Protein AF-A0A0J5P6F7-F1 (afdb_monomer)

Nearest PDB structures (foldseek):
  4myy-assembly1_A  TM=5.909E-01  e=1.737E+00  Moorena producens 3L
  4myy-assembly1_B  TM=4.924E-01  e=2.807E+00  Moorena producens 3L
  8e73-assembly1_A5  TM=4.320E-01  e=8.773E+00  Vigna radiata

Structure (mmCIF, N/CA/C/O backbone):
data_AF-A0A0J5P6F7-F1
#
_entry.id   AF-A0A0J5P6F7-F1
#
loop_
_atom_site.group_PDB
_atom_site.id
_atom_site.type_symbol
_atom_site.label_atom_id
_atom_site.label_alt_id
_atom_site.label_comp_id
_atom_site.label_asym_id
_atom_site.label_entity_id
_atom_site.label_seq_id
_atom_site.pdbx_PDB_ins_code
_atom_site.Cartn_x
_atom_site.Cartn_y
_atom_site.Cartn_z
_atom_site.occupancy
_atom_site.B_iso_or_equiv
_atom_site.auth_seq_id
_atom_site.auth_comp_id
_atom_site.auth_asym_id
_atom_site.auth_atom_id
_atom_site.pdbx_PDB_model_num
ATOM 1 N N . MET A 1 1 ? 15.547 33.828 37.803 1.00 52.31 1 MET A N 1
ATOM 2 C CA . MET A 1 1 ? 14.784 34.287 36.616 1.00 52.31 1 MET A CA 1
ATOM 3 C C . MET A 1 1 ? 15.663 34.990 35.563 1.00 52.31 1 MET A C 1
ATOM 5 O O . MET A 1 1 ? 15.284 36.024 35.046 1.00 52.31 1 MET A O 1
ATOM 9 N N . LYS A 1 2 ? 16.851 34.455 35.234 1.00 47.16 2 LYS A N 1
ATOM 10 C CA . LYS A 1 2 ? 17.774 35.036 34.223 1.00 47.16 2 LYS A CA 1
ATOM 11 C C . LYS A 1 2 ? 18.264 34.025 33.179 1.00 47.16 2 LYS A C 1
ATOM 13 O O . LYS A 1 2 ? 18.858 34.405 32.184 1.00 47.16 2 LYS A O 1
ATOM 18 N N . LYS A 1 3 ? 17.982 32.735 33.389 1.00 47.44 3 LYS A N 1
ATOM 19 C CA . LYS A 1 3 ? 18.382 31.645 32.485 1.00 47.44 3 LYS A CA 1
ATOM 20 C C . LYS A 1 3 ? 17.330 31.357 31.404 1.00 47.44 3 LYS A C 1
ATOM 22 O O . LYS A 1 3 ? 17.651 30.760 30.390 1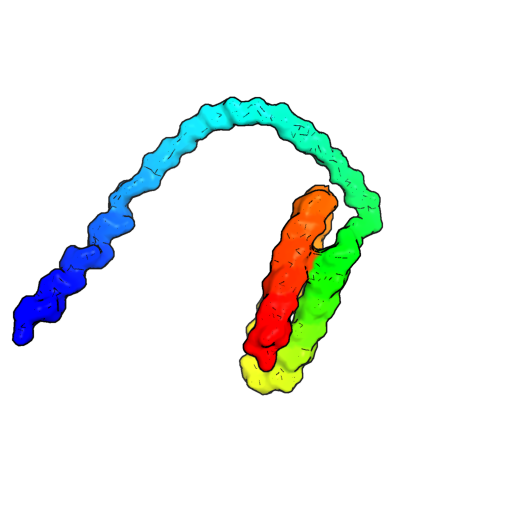.00 47.44 3 LYS A O 1
ATOM 27 N N . LEU A 1 4 ? 16.093 31.820 31.610 1.00 50.25 4 LEU A N 1
ATOM 28 C CA . LEU A 1 4 ? 14.972 31.599 30.690 1.00 50.25 4 LEU A CA 1
ATOM 29 C C . LEU A 1 4 ? 14.906 32.653 29.568 1.00 50.25 4 LEU A C 1
ATOM 31 O O . LEU A 1 4 ? 14.374 32.377 28.503 1.00 50.25 4 LEU A O 1
ATOM 35 N N . SER A 1 5 ? 15.511 33.831 29.772 1.00 47.50 5 SER A N 1
ATOM 36 C CA . SER A 1 5 ? 15.530 34.914 28.774 1.00 47.50 5 SER A CA 1
ATOM 37 C C . SER A 1 5 ? 16.617 34.754 27.701 1.00 47.50 5 SER A C 1
ATOM 39 O O . SER A 1 5 ? 16.580 35.466 26.705 1.00 47.50 5 SER A O 1
ATOM 41 N N . LEU A 1 6 ? 17.577 33.840 27.888 1.00 47.88 6 LEU A N 1
ATOM 42 C CA . LEU A 1 6 ? 18.703 33.622 26.966 1.00 47.88 6 LEU A CA 1
ATOM 43 C C . LEU A 1 6 ? 18.454 32.513 25.932 1.00 47.88 6 LEU A C 1
ATOM 45 O O . LEU A 1 6 ? 19.220 32.390 24.985 1.00 47.88 6 LEU A O 1
ATOM 49 N N . LEU A 1 7 ? 17.395 31.714 26.091 1.00 46.81 7 LEU A N 1
ATOM 50 C CA . LEU A 1 7 ? 17.096 30.604 25.177 1.00 46.81 7 LEU A CA 1
ATOM 51 C C . LEU A 1 7 ? 16.148 30.990 24.031 1.00 46.81 7 LEU A C 1
ATOM 53 O O . LEU A 1 7 ? 16.045 30.245 23.061 1.00 46.81 7 LEU A O 1
ATOM 57 N N . LEU A 1 8 ? 15.487 32.152 24.097 1.00 47.56 8 LEU A N 1
ATOM 58 C CA . LEU A 1 8 ? 14.540 32.580 23.058 1.00 47.56 8 LEU A CA 1
ATOM 59 C C . LEU A 1 8 ? 15.201 33.216 21.822 1.00 47.56 8 LEU A C 1
ATOM 61 O O . LEU A 1 8 ? 14.556 33.342 20.787 1.00 47.56 8 LEU A O 1
ATOM 65 N N . THR A 1 9 ? 16.476 33.601 21.892 1.00 50.22 9 THR A N 1
ATOM 66 C CA . THR A 1 9 ? 17.179 34.294 20.797 1.00 50.22 9 THR A CA 1
ATOM 67 C C . THR A 1 9 ? 17.919 33.368 19.828 1.00 50.22 9 THR A C 1
ATOM 69 O O . THR A 1 9 ? 18.481 33.849 18.850 1.00 50.22 9 THR A O 1
ATOM 72 N N . ALA A 1 10 ? 17.887 32.046 20.028 1.00 47.09 10 ALA A N 1
ATOM 73 C CA . ALA A 1 10 ? 18.615 31.090 19.184 1.00 47.09 10 ALA A CA 1
ATOM 74 C C . ALA A 1 10 ? 17.769 30.409 18.084 1.00 47.09 10 ALA A C 1
ATOM 76 O O . ALA A 1 10 ? 18.306 29.607 17.325 1.00 47.09 10 ALA A O 1
ATOM 77 N N . LEU A 1 11 ? 16.468 30.709 17.962 1.00 49.31 11 LEU A N 1
ATOM 78 C CA . LEU A 1 11 ? 15.581 30.022 17.002 1.00 49.31 11 LEU A CA 1
ATOM 79 C C . LEU A 1 11 ? 15.396 30.760 15.657 1.00 49.31 11 LEU A C 1
ATOM 81 O O . LEU A 1 11 ? 14.785 30.217 14.744 1.00 49.31 11 LEU A O 1
ATOM 85 N N . VAL A 1 12 ? 15.916 31.983 15.499 1.00 52.94 12 VAL A N 1
ATOM 86 C CA . VAL A 1 12 ? 15.592 32.849 14.338 1.00 52.94 12 VAL A CA 1
ATOM 87 C C . VAL A 1 12 ? 16.703 32.894 13.268 1.00 52.94 12 VAL A C 1
ATOM 89 O O . VAL A 1 12 ? 16.518 33.478 12.207 1.00 52.94 12 VAL A O 1
ATOM 92 N N . ALA A 1 13 ? 17.839 32.222 13.473 1.00 50.44 13 ALA A N 1
ATOM 93 C CA . ALA A 1 13 ? 18.980 32.281 12.546 1.00 50.44 13 ALA A CA 1
ATOM 94 C C . ALA A 1 13 ? 19.050 31.146 11.500 1.00 50.44 13 ALA A C 1
ATOM 96 O O . ALA A 1 13 ? 20.014 31.085 10.747 1.00 50.44 13 ALA A O 1
ATOM 97 N N . PHE A 1 14 ? 18.062 30.245 11.426 1.00 49.75 14 PHE A N 1
ATOM 98 C CA . PHE A 1 14 ? 18.130 29.072 10.531 1.00 49.75 14 PHE A CA 1
ATOM 99 C C . PHE A 1 14 ? 17.338 29.188 9.218 1.00 49.75 14 PHE A C 1
ATOM 101 O O . PHE A 1 14 ? 17.328 28.241 8.436 1.00 49.75 14 PHE A O 1
ATOM 108 N N . LEU A 1 15 ? 16.675 30.319 8.951 1.00 51.16 15 LEU A N 1
ATOM 109 C CA . LEU A 1 15 ? 15.799 30.471 7.777 1.00 51.16 15 LEU A CA 1
ATOM 110 C C . LEU A 1 15 ? 16.298 31.458 6.718 1.00 51.16 15 LEU A C 1
ATOM 112 O O . LEU A 1 15 ? 15.525 31.864 5.853 1.00 51.16 15 LEU A O 1
ATOM 116 N N . THR A 1 16 ? 17.577 31.822 6.719 1.00 51.91 16 THR A N 1
ATOM 117 C CA . THR A 1 16 ? 18.122 32.694 5.676 1.00 51.91 16 THR A CA 1
ATOM 118 C C . THR A 1 16 ? 19.288 32.028 4.951 1.00 51.91 16 THR A C 1
ATOM 120 O O . THR A 1 16 ? 20.296 31.662 5.542 1.00 51.91 16 THR A O 1
ATOM 123 N N . PHE A 1 17 ? 19.110 3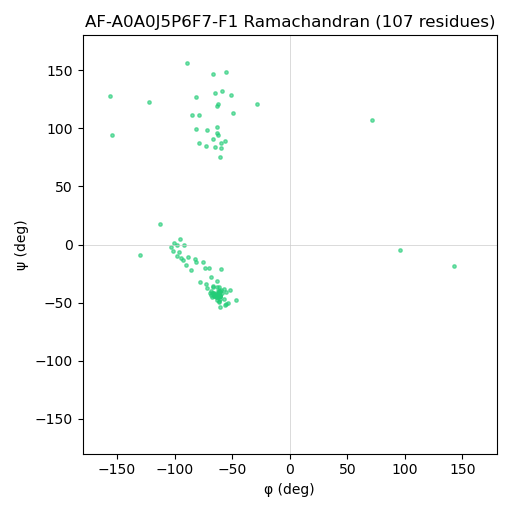1.918 3.630 1.00 51.78 17 PHE A N 1
ATOM 124 C CA . PHE A 1 17 ? 20.088 31.548 2.606 1.00 51.78 17 PHE A CA 1
ATOM 125 C C . PHE A 1 17 ? 20.545 30.089 2.574 1.00 51.78 17 PHE A C 1
ATOM 127 O O . PHE A 1 17 ? 21.377 29.680 3.365 1.00 51.78 17 PHE A O 1
ATOM 134 N N . HIS A 1 18 ? 20.073 29.347 1.566 1.00 44.47 18 HIS A N 1
ATOM 135 C CA . HIS A 1 18 ? 20.935 28.716 0.556 1.00 44.47 18 HIS A CA 1
ATOM 136 C C . HIS A 1 18 ? 20.116 28.532 -0.732 1.00 44.47 18 HIS A C 1
ATOM 138 O O . HIS A 1 18 ? 19.396 27.552 -0.911 1.00 44.47 18 HIS A O 1
ATOM 144 N N . SER A 1 19 ? 20.231 29.502 -1.639 1.00 53.97 19 SER A N 1
ATOM 145 C CA . SER A 1 19 ? 19.931 29.304 -3.055 1.00 53.97 19 SER A CA 1
ATOM 146 C C . SER A 1 19 ? 21.044 28.436 -3.634 1.00 53.97 19 SER A C 1
ATOM 148 O O . SER A 1 19 ? 22.128 28.936 -3.928 1.00 53.97 19 SER A O 1
ATOM 150 N N . VAL A 1 20 ? 20.816 27.130 -3.758 1.00 53.09 20 VAL A N 1
ATOM 151 C CA . VAL A 1 20 ? 21.725 26.269 -4.519 1.00 53.09 20 VAL A CA 1
ATOM 152 C C . VAL A 1 20 ? 21.430 26.453 -6.002 1.00 53.09 20 VAL A C 1
ATOM 154 O O . VAL A 1 20 ? 20.360 26.111 -6.501 1.00 53.09 20 VAL A O 1
ATOM 157 N N . ALA A 1 21 ? 22.391 27.062 -6.692 1.00 50.28 21 ALA A N 1
ATOM 158 C CA . ALA A 1 21 ? 22.477 27.051 -8.138 1.00 50.28 21 ALA A CA 1
ATOM 159 C C . ALA A 1 21 ? 22.380 25.601 -8.638 1.00 50.28 21 ALA A C 1
ATOM 161 O O . ALA A 1 21 ? 23.112 24.725 -8.175 1.00 50.28 21 ALA A O 1
ATOM 162 N N . PHE A 1 22 ? 21.481 25.352 -9.590 1.00 53.16 22 PHE A N 1
ATOM 163 C CA . PHE A 1 22 ? 21.482 24.123 -10.372 1.00 53.16 22 PHE A CA 1
ATOM 164 C C . PHE A 1 22 ? 22.742 24.131 -11.241 1.00 53.16 22 PHE A C 1
ATOM 166 O O . PHE A 1 22 ? 22.753 24.684 -12.337 1.00 53.16 22 PHE A O 1
ATOM 173 N N . ALA A 1 23 ? 23.828 23.561 -10.723 1.00 46.03 23 ALA A N 1
ATOM 174 C CA . ALA A 1 23 ? 24.945 23.157 -11.554 1.00 46.03 23 ALA A CA 1
ATOM 175 C C . ALA A 1 23 ? 24.433 22.080 -12.520 1.00 46.03 23 ALA A C 1
ATOM 177 O O . ALA A 1 23 ? 23.904 21.048 -12.100 1.00 46.03 23 ALA A O 1
ATOM 178 N N . GLU A 1 24 ? 24.553 22.360 -13.815 1.00 53.03 24 GLU A N 1
ATOM 179 C CA . GLU A 1 24 ? 24.286 21.432 -14.904 1.00 53.03 24 GLU A CA 1
ATOM 180 C C . GLU A 1 24 ? 25.262 20.251 -14.794 1.00 53.03 24 GLU A C 1
ATOM 182 O O . GLU A 1 24 ? 26.404 20.304 -15.249 1.00 53.03 24 GLU A O 1
ATOM 187 N N . ILE A 1 25 ? 24.839 19.173 -14.135 1.00 47.31 25 ILE A N 1
ATOM 188 C CA . ILE A 1 25 ? 25.585 17.922 -14.171 1.00 47.31 25 ILE A CA 1
ATOM 189 C C . ILE A 1 25 ? 25.200 17.230 -15.479 1.00 47.31 25 ILE A C 1
ATOM 191 O O . ILE A 1 25 ? 24.167 16.569 -15.571 1.00 47.31 25 ILE A O 1
ATOM 195 N N . LYS A 1 26 ? 26.067 17.371 -16.488 1.00 51.56 26 LYS A N 1
ATOM 196 C CA . LYS A 1 26 ? 26.197 16.431 -17.609 1.00 51.56 26 LYS A CA 1
ATOM 197 C C . LYS A 1 26 ? 26.594 15.054 -17.066 1.00 51.56 26 LYS A C 1
ATOM 199 O O .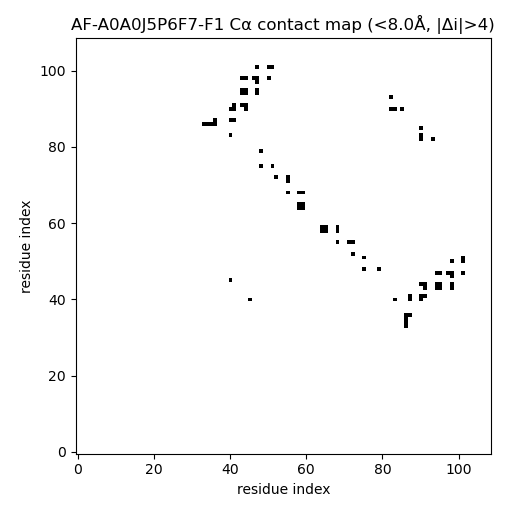 LYS A 1 26 ? 27.740 14.629 -17.169 1.00 51.56 26 LYS A O 1
ATOM 204 N N . THR A 1 27 ? 25.653 14.340 -16.464 1.00 47.75 27 THR A N 1
ATOM 205 C CA . THR A 1 27 ? 25.748 12.891 -16.323 1.00 47.75 27 THR A CA 1
ATOM 206 C C . THR A 1 27 ? 25.215 12.301 -17.610 1.00 47.75 27 THR A C 1
ATOM 208 O O . THR A 1 27 ? 24.039 12.437 -17.945 1.00 47.75 27 THR A O 1
ATOM 211 N N . SER A 1 28 ? 26.137 11.706 -18.360 1.00 44.31 28 SER A N 1
ATOM 212 C CA . SER A 1 28 ? 25.911 10.900 -19.548 1.00 44.31 28 SER A CA 1
ATOM 213 C C . SER A 1 28 ? 24.547 10.224 -19.503 1.00 44.31 28 SER A C 1
ATOM 215 O O . SER A 1 28 ? 24.256 9.463 -18.579 1.00 44.31 28 SER A O 1
ATOM 217 N N . SER A 1 29 ? 23.715 10.522 -20.499 1.00 47.00 29 SER A N 1
ATOM 218 C CA . SER A 1 29 ? 22.452 9.842 -20.736 1.00 47.00 29 SER A CA 1
ATOM 219 C C . SER A 1 29 ? 22.735 8.358 -20.969 1.00 47.00 29 SER A C 1
ATOM 221 O O . SER A 1 29 ? 22.885 7.906 -22.101 1.00 47.00 29 SER A O 1
ATOM 223 N N . LEU A 1 30 ? 22.798 7.576 -19.890 1.00 42.16 30 LEU A N 1
ATOM 224 C CA . LEU A 1 30 ? 22.392 6.186 -19.954 1.00 42.16 30 LEU A CA 1
ATOM 225 C C . LEU A 1 30 ? 20.907 6.259 -20.287 1.00 42.16 30 LEU A C 1
ATOM 227 O O . LEU A 1 30 ? 20.066 6.504 -19.421 1.00 42.16 30 LEU A O 1
ATOM 231 N N . ALA A 1 31 ? 20.608 6.147 -21.578 1.00 52.88 31 ALA A N 1
ATOM 232 C CA . ALA A 1 31 ? 19.288 5.813 -22.058 1.00 52.88 31 ALA A CA 1
ATOM 233 C C . ALA A 1 31 ? 18.921 4.479 -21.400 1.00 52.88 31 ALA A C 1
ATOM 235 O O . ALA A 1 31 ? 19.246 3.406 -21.903 1.00 52.88 31 ALA A O 1
ATOM 236 N N . ILE A 1 32 ? 18.316 4.554 -20.212 1.00 49.69 32 ILE A N 1
ATOM 237 C CA . ILE A 1 32 ? 17.653 3.422 -19.588 1.00 49.69 32 ILE A CA 1
ATOM 238 C C . ILE A 1 32 ? 16.527 3.105 -20.553 1.00 49.69 32 ILE A C 1
ATOM 240 O O . ILE A 1 32 ? 15.538 3.835 -20.647 1.00 49.69 32 ILE A O 1
ATOM 244 N N . ALA A 1 33 ? 16.767 2.073 -21.358 1.00 46.09 33 ALA A N 1
ATOM 245 C CA . ALA A 1 33 ? 15.814 1.541 -22.297 1.00 46.09 33 ALA A CA 1
ATOM 246 C C . ALA A 1 33 ? 14.502 1.338 -21.543 1.00 46.09 33 ALA A C 1
ATOM 248 O O . ALA A 1 33 ? 14.416 0.527 -20.615 1.00 46.09 33 ALA A O 1
ATOM 249 N N . LYS A 1 34 ? 13.504 2.135 -21.934 1.00 45.22 34 LYS A N 1
ATOM 250 C CA . LYS A 1 34 ? 12.109 2.014 -21.534 1.00 45.22 34 LYS A CA 1
ATOM 251 C C . LYS A 1 34 ? 11.639 0.639 -21.984 1.00 45.22 34 LYS A C 1
ATOM 253 O O . LYS A 1 34 ? 11.081 0.474 -23.065 1.00 45.22 34 LYS A O 1
ATOM 258 N N . THR A 1 35 ? 11.923 -0.365 -21.167 1.00 41.66 35 THR A N 1
ATOM 259 C CA . THR A 1 35 ? 11.413 -1.711 -21.366 1.00 41.66 35 THR A CA 1
ATOM 260 C C . THR A 1 35 ? 9.990 -1.643 -20.862 1.00 41.66 35 THR A C 1
ATOM 262 O O . THR A 1 35 ? 9.711 -1.818 -19.678 1.00 41.66 35 THR A O 1
ATOM 265 N N . GLN A 1 36 ? 9.103 -1.249 -21.771 1.00 47.47 36 GLN A N 1
ATOM 266 C CA . GLN A 1 36 ? 7.670 -1.207 -21.567 1.00 47.47 36 GLN A CA 1
ATOM 267 C C . GLN A 1 36 ? 7.205 -2.652 -21.358 1.00 47.47 36 GLN A C 1
ATOM 269 O O . GLN A 1 36 ? 6.825 -3.358 -22.286 1.00 47.47 36 GLN A O 1
ATOM 274 N N . SER A 1 37 ? 7.328 -3.112 -20.116 1.00 47.44 37 SER A N 1
ATOM 275 C CA . SER A 1 37 ? 6.820 -4.389 -19.647 1.00 47.44 37 SER A CA 1
ATOM 276 C C . SER A 1 37 ? 5.307 -4.264 -19.547 1.00 47.44 37 SER A C 1
ATOM 278 O O . SER A 1 37 ? 4.722 -3.912 -18.521 1.00 47.44 37 SER A O 1
ATOM 280 N N . SER A 1 38 ? 4.667 -4.484 -20.687 1.00 50.84 38 SER A N 1
ATOM 281 C CA . SER A 1 38 ? 3.262 -4.825 -20.744 1.00 50.84 38 SER A CA 1
ATOM 282 C C . SER A 1 38 ? 3.072 -6.162 -20.029 1.00 50.84 38 SER A C 1
ATOM 284 O O . SER A 1 38 ? 3.589 -7.184 -20.472 1.00 50.84 38 SER A O 1
ATOM 286 N N . GLY A 1 39 ? 2.277 -6.175 -18.959 1.00 59.50 39 GLY A N 1
ATOM 287 C CA . GLY A 1 39 ? 1.341 -7.289 -18.795 1.00 59.50 39 GLY A CA 1
ATOM 288 C C . GLY A 1 39 ? 1.085 -7.832 -17.397 1.00 59.50 39 GLY A C 1
ATOM 289 O O . GLY A 1 39 ? 0.051 -8.471 -17.214 1.00 59.50 39 GLY A O 1
ATOM 290 N N . LYS A 1 40 ? 1.925 -7.598 -16.383 1.00 65.38 40 LYS A N 1
ATOM 291 C CA . LYS A 1 40 ? 1.602 -8.112 -15.041 1.00 65.38 40 LYS A CA 1
ATOM 292 C C 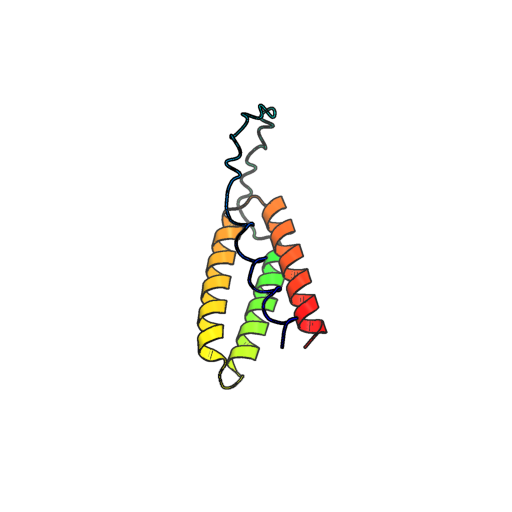. LYS A 1 40 ? 2.269 -7.327 -13.928 1.00 65.38 40 LYS A C 1
ATOM 294 O O . LYS A 1 40 ? 3.483 -7.162 -13.917 1.00 65.38 40 LYS A O 1
ATOM 299 N N . LEU A 1 41 ? 1.460 -6.885 -12.967 1.00 74.44 41 LEU A N 1
ATOM 300 C CA . LEU A 1 41 ? 1.959 -6.327 -11.719 1.00 74.44 41 LEU A CA 1
ATOM 301 C C . LEU A 1 41 ? 2.826 -7.395 -11.009 1.00 74.44 41 LEU A C 1
ATOM 303 O O . LEU A 1 41 ? 2.373 -8.538 -10.888 1.00 74.44 41 LEU A O 1
ATOM 307 N N . PRO A 1 42 ? 4.036 -7.059 -10.527 1.00 83.56 42 PRO A N 1
ATOM 308 C CA . PRO A 1 42 ? 4.889 -8.002 -9.815 1.00 83.56 42 PRO A CA 1
ATOM 309 C C . PRO A 1 42 ? 4.184 -8.634 -8.616 1.00 83.56 42 PRO A C 1
ATOM 311 O O . PRO A 1 42 ? 3.371 -8.000 -7.933 1.00 83.56 42 PRO A O 1
ATOM 314 N N . LYS A 1 43 ? 4.537 -9.886 -8.306 1.00 85.94 43 LYS A N 1
ATOM 315 C CA . LYS A 1 43 ? 3.915 -10.647 -7.210 1.00 85.94 43 LYS A CA 1
ATOM 316 C C . LYS A 1 43 ? 4.044 -9.926 -5.861 1.00 85.94 43 LYS A C 1
ATOM 318 O O . LYS A 1 43 ? 3.081 -9.900 -5.096 1.00 85.94 43 LYS A O 1
ATOM 323 N N . GLN A 1 44 ? 5.183 -9.276 -5.611 1.00 83.94 44 GLN A N 1
ATOM 324 C CA . GLN A 1 44 ? 5.421 -8.463 -4.412 1.00 83.94 44 GLN A CA 1
ATOM 325 C C . GLN A 1 44 ? 4.401 -7.324 -4.279 1.00 83.94 44 GLN A C 1
ATOM 327 O O . GLN A 1 44 ? 3.865 -7.091 -3.200 1.00 83.94 44 GLN A O 1
ATOM 332 N N . CYS A 1 45 ? 4.062 -6.650 -5.378 1.00 86.62 45 CYS A N 1
ATOM 333 C CA . CYS A 1 45 ? 3.060 -5.587 -5.376 1.00 86.62 45 CYS A CA 1
ATOM 334 C C . CYS A 1 45 ? 1.654 -6.117 -5.098 1.00 86.62 45 CYS A C 1
ATOM 336 O O . CYS A 1 45 ? 0.921 -5.524 -4.310 1.00 86.62 45 CYS A O 1
ATOM 338 N N . GLN A 1 46 ? 1.284 -7.258 -5.689 1.00 88.50 46 GLN A N 1
ATOM 339 C CA . GLN A 1 46 ? 0.015 -7.918 -5.369 1.00 88.50 46 GLN A CA 1
ATOM 340 C C . GLN A 1 46 ? -0.085 -8.240 -3.874 1.00 88.50 46 GLN A C 1
ATOM 342 O O . GLN A 1 46 ? -1.096 -7.928 -3.248 1.00 88.50 46 GLN A O 1
ATOM 347 N N . GLN A 1 47 ? 0.969 -8.814 -3.290 1.00 89.56 47 GLN A N 1
ATOM 348 C CA . GLN A 1 47 ? 1.005 -9.144 -1.864 1.00 89.56 47 GLN A CA 1
ATOM 349 C C . GLN A 1 47 ? 0.963 -7.891 -0.981 1.00 89.56 47 GLN A C 1
ATOM 351 O O . GLN A 1 47 ? 0.219 -7.868 -0.000 1.00 89.56 47 GLN A O 1
ATOM 356 N N . MET A 1 48 ? 1.709 -6.841 -1.342 1.00 89.75 48 MET A N 1
ATOM 357 C CA . MET A 1 48 ? 1.694 -5.554 -0.643 1.00 89.75 48 MET A CA 1
ATOM 358 C C . MET A 1 48 ? 0.275 -4.990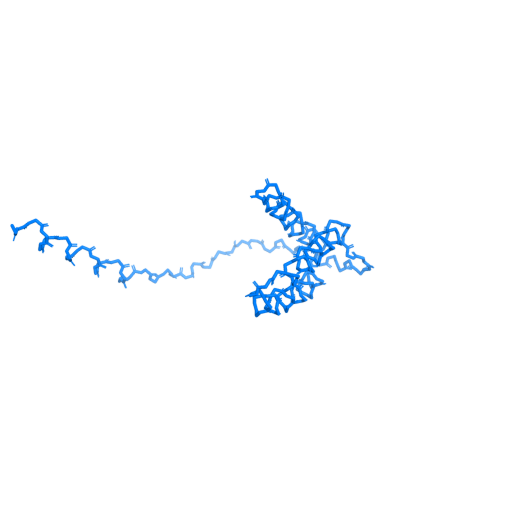 -0.584 1.00 89.75 48 MET A C 1
ATOM 360 O O . MET A 1 48 ? -0.219 -4.639 0.486 1.00 89.75 48 MET A O 1
ATOM 364 N N . PHE A 1 49 ? -0.385 -4.917 -1.739 1.00 90.62 49 PHE A N 1
ATOM 365 C CA . PHE A 1 49 ? -1.716 -4.345 -1.846 1.00 90.62 49 PHE A CA 1
ATOM 366 C C . PHE A 1 49 ? -2.755 -5.170 -1.099 1.00 90.62 49 PHE A C 1
ATOM 368 O O . PHE A 1 49 ? -3.555 -4.593 -0.375 1.00 90.62 49 PHE A O 1
ATOM 375 N N . GLN A 1 50 ? -2.696 -6.500 -1.187 1.00 91.19 50 GLN A N 1
ATOM 376 C CA . GLN A 1 50 ? -3.587 -7.371 -0.420 1.00 91.19 50 GLN A CA 1
ATOM 377 C C . GLN A 1 50 ? -3.403 -7.216 1.093 1.00 91.19 50 GLN A C 1
ATOM 379 O O . GLN A 1 50 ? -4.392 -7.173 1.822 1.00 91.19 50 GLN A O 1
ATOM 384 N N . LYS A 1 51 ? -2.158 -7.115 1.581 1.00 89.38 51 LYS A N 1
ATOM 385 C CA . LYS A 1 51 ? -1.899 -6.859 3.005 1.00 89.38 51 LYS A CA 1
ATOM 386 C C . LYS A 1 51 ? -2.426 -5.494 3.435 1.00 89.38 51 LYS A C 1
ATOM 388 O O . LYS A 1 51 ? -3.084 -5.408 4.464 1.00 89.38 51 LYS A O 1
ATOM 393 N N . ALA A 1 52 ? -2.186 -4.454 2.640 1.00 88.75 52 ALA A N 1
ATOM 394 C CA . ALA A 1 52 ? -2.706 -3.120 2.918 1.00 88.75 52 ALA A CA 1
ATOM 395 C C . ALA A 1 52 ? -4.244 -3.097 2.942 1.00 88.75 52 ALA A C 1
ATOM 397 O O . ALA A 1 52 ? -4.820 -2.526 3.860 1.00 88.75 52 ALA A O 1
ATOM 398 N N . ASP A 1 53 ? -4.902 -3.753 1.981 1.00 90.25 53 ASP A N 1
ATOM 399 C CA . ASP A 1 53 ? -6.364 -3.858 1.919 1.00 90.25 53 ASP A CA 1
ATOM 400 C C . ASP A 1 53 ? -6.928 -4.586 3.157 1.00 90.25 53 ASP A C 1
ATOM 402 O O . ASP A 1 53 ? -7.917 -4.132 3.731 1.00 90.25 53 ASP A O 1
ATOM 406 N N . LYS A 1 54 ? -6.272 -5.658 3.633 1.00 90.44 54 LYS A N 1
ATOM 407 C CA . LYS A 1 54 ? -6.642 -6.324 4.897 1.00 90.44 54 LYS A CA 1
ATOM 408 C C . LYS A 1 54 ? -6.470 -5.413 6.110 1.00 90.44 54 LYS A C 1
ATOM 410 O O . LYS A 1 54 ? -7.394 -5.293 6.905 1.00 90.44 54 LYS A O 1
ATOM 415 N N . LEU A 1 55 ? -5.325 -4.737 6.220 1.00 87.00 55 LEU A N 1
ATOM 416 C CA . LEU A 1 55 ? -5.030 -3.837 7.338 1.00 87.00 55 LEU A CA 1
ATOM 417 C C . LEU A 1 55 ? -6.046 -2.690 7.412 1.00 87.00 55 LEU A C 1
ATOM 419 O O . LEU A 1 55 ? -6.516 -2.323 8.484 1.00 87.00 55 LEU A O 1
ATOM 423 N N . ILE A 1 56 ? -6.420 -2.159 6.247 1.00 88.06 56 ILE A N 1
ATOM 424 C CA . ILE A 1 56 ? -7.488 -1.176 6.107 1.00 88.06 56 ILE A CA 1
ATOM 425 C C . ILE A 1 56 ? -8.819 -1.767 6.577 1.00 88.06 56 ILE A C 1
ATOM 427 O O . ILE A 1 56 ? -9.492 -1.133 7.378 1.00 88.06 56 ILE A O 1
ATOM 431 N N . ALA A 1 57 ? -9.199 -2.961 6.116 1.00 88.94 57 ALA A N 1
ATOM 432 C CA . ALA A 1 57 ? -10.465 -3.591 6.493 1.00 88.94 57 ALA A CA 1
ATOM 433 C C . ALA A 1 57 ? -10.566 -3.869 8.003 1.00 88.94 57 ALA A C 1
ATOM 435 O O . ALA A 1 57 ? -11.638 -3.719 8.587 1.00 88.94 57 ALA A O 1
ATOM 436 N N . ASP A 1 58 ? -9.463 -4.241 8.651 1.00 87.12 58 ASP A N 1
ATOM 437 C CA . ASP A 1 58 ? -9.437 -4.439 10.101 1.00 87.12 58 ASP A CA 1
ATOM 438 C C . ASP A 1 58 ? -9.513 -3.113 10.856 1.00 87.12 58 ASP A C 1
ATOM 440 O O . ASP A 1 58 ? -10.233 -3.007 11.849 1.00 87.12 58 ASP A O 1
ATOM 444 N N . ALA A 1 59 ? -8.871 -2.067 10.339 1.00 85.62 59 ALA A N 1
ATOM 445 C CA . ALA A 1 59 ? -8.979 -0.734 10.905 1.00 85.62 59 ALA A CA 1
ATOM 446 C C . ALA A 1 59 ? -10.342 -0.059 10.620 1.00 85.62 59 ALA A C 1
ATOM 448 O O . ALA A 1 59 ? -10.744 0.814 11.379 1.00 85.62 59 ALA A O 1
ATOM 449 N N . GLU A 1 60 ? -11.122 -0.485 9.614 1.00 86.69 60 GLU A N 1
ATOM 450 C CA . GLU A 1 60 ? -12.527 -0.051 9.447 1.00 86.69 60 GLU A CA 1
ATOM 451 C C . GLU A 1 60 ? -13.456 -0.575 10.535 1.00 86.69 60 GLU A C 1
ATOM 453 O O . GLU A 1 60 ? -14.465 0.067 10.825 1.00 86.69 60 GLU A O 1
ATOM 458 N N . LYS A 1 61 ? -13.138 -1.732 11.121 1.00 87.69 61 LYS A N 1
ATOM 459 C CA . LYS A 1 61 ? -13.921 -2.318 12.216 1.00 87.69 61 LYS A CA 1
ATOM 460 C C . LYS A 1 61 ? -13.681 -1.592 13.541 1.00 87.69 61 LYS A C 1
ATOM 462 O O . LYS A 1 61 ? -14.444 -1.792 14.481 1.00 87.69 61 LYS A O 1
ATOM 467 N N . GLN A 1 62 ? -12.627 -0.778 13.631 1.00 84.62 62 GLN A N 1
ATOM 468 C CA . GLN A 1 62 ? -12.291 -0.031 14.836 1.00 84.62 62 GLN A CA 1
ATOM 469 C C . GLN A 1 62 ? -13.133 1.258 14.927 1.00 84.62 62 GLN A C 1
ATOM 471 O O . GLN A 1 62 ? -13.168 2.054 13.979 1.00 84.62 62 GLN A O 1
ATOM 476 N N . PRO A 1 63 ? -13.825 1.498 16.057 1.00 80.06 63 PRO A N 1
ATOM 477 C CA . PRO A 1 63 ? -14.607 2.712 16.248 1.00 80.06 63 PRO A CA 1
ATOM 478 C C . PRO A 1 63 ? -13.689 3.945 16.276 1.00 80.06 63 PRO A C 1
ATOM 480 O O . PRO A 1 63 ? -12.691 3.985 16.988 1.00 80.06 63 PRO A O 1
ATOM 483 N N . GLY A 1 64 ? -14.034 4.968 15.488 1.00 82.50 64 GLY A N 1
ATOM 484 C CA . GLY A 1 64 ? -13.284 6.231 15.403 1.00 82.50 64 GLY A CA 1
ATOM 485 C C . GLY A 1 64 ? -12.267 6.328 14.256 1.00 82.50 64 GLY A C 1
ATOM 486 O O . GLY A 1 64 ? -11.715 7.402 14.025 1.00 82.50 64 GLY A O 1
ATOM 487 N N . THR A 1 65 ? -12.051 5.263 13.477 1.00 85.50 65 THR A N 1
ATOM 488 C CA . THR A 1 65 ? -11.008 5.237 12.428 1.00 85.50 65 THR A CA 1
ATOM 489 C C . THR A 1 65 ? -11.541 5.531 11.016 1.00 85.50 65 THR A C 1
ATOM 491 O O . THR A 1 65 ? -10.760 5.792 10.102 1.00 85.50 65 THR A O 1
ATOM 494 N N . HIS A 1 66 ? -12.864 5.586 10.810 1.00 84.50 66 HIS A N 1
ATOM 495 C CA . HIS A 1 66 ? -13.498 5.692 9.481 1.00 84.50 66 HIS A CA 1
ATOM 496 C C . HIS A 1 66 ? -12.971 6.829 8.582 1.00 84.50 66 HIS A C 1
ATOM 498 O O . HIS A 1 66 ? -12.802 6.633 7.376 1.00 84.50 66 HIS A O 1
ATOM 504 N N . THR A 1 67 ? -12.682 8.013 9.136 1.00 84.50 67 THR A N 1
ATOM 505 C CA . THR A 1 67 ? -12.159 9.152 8.354 1.00 84.50 67 THR A CA 1
ATOM 506 C C . THR A 1 67 ? -10.742 8.888 7.843 1.00 84.50 67 THR A C 1
ATOM 508 O O . THR A 1 67 ? -10.449 9.126 6.669 1.00 84.50 67 THR A O 1
ATOM 511 N N . GLN A 1 68 ? -9.877 8.341 8.702 1.00 84.75 68 GLN A N 1
ATOM 512 C CA . GLN A 1 68 ? -8.496 7.996 8.355 1.00 84.75 68 GLN A CA 1
ATOM 513 C C . GLN A 1 68 ? -8.472 6.852 7.336 1.00 84.75 68 GLN A C 1
ATOM 515 O O . GLN A 1 68 ? -7.697 6.882 6.380 1.00 84.75 68 GLN A O 1
ATOM 520 N N . ILE A 1 69 ? -9.404 5.904 7.452 1.00 88.88 69 ILE A N 1
ATOM 521 C CA . ILE A 1 69 ? -9.524 4.809 6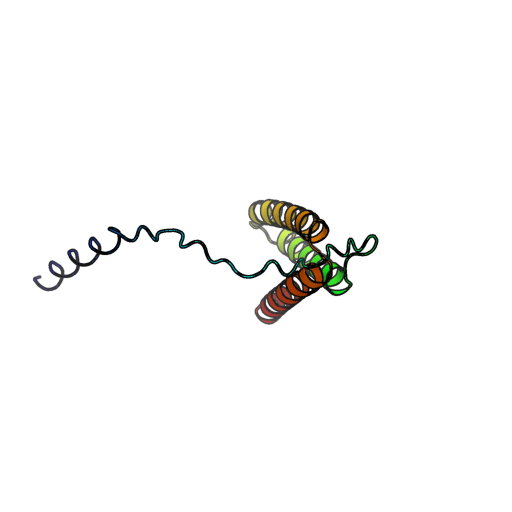.493 1.00 88.88 69 ILE A CA 1
ATOM 522 C C . ILE A 1 69 ? -9.924 5.287 5.099 1.00 88.88 69 ILE A C 1
ATOM 524 O O . ILE A 1 69 ? -9.301 4.872 4.119 1.00 88.88 69 ILE A O 1
ATOM 528 N N . LYS A 1 70 ? -10.898 6.194 4.968 1.00 87.25 70 LYS A N 1
ATOM 529 C CA . LYS A 1 70 ? -11.244 6.753 3.647 1.00 87.25 70 LYS A CA 1
ATOM 530 C C . LYS A 1 70 ? -10.022 7.371 2.959 1.00 87.25 70 LYS A C 1
ATOM 532 O O . LYS A 1 70 ? -9.806 7.152 1.765 1.00 87.25 70 LYS A O 1
ATOM 537 N N . GLN A 1 71 ? -9.184 8.081 3.716 1.00 87.12 71 GLN A N 1
ATOM 538 C CA . GLN A 1 71 ? -7.932 8.638 3.204 1.00 87.12 71 GLN A CA 1
ATOM 539 C C . GLN A 1 71 ? -6.918 7.546 2.834 1.00 87.12 71 GLN A C 1
ATOM 541 O O . GLN A 1 71 ? -6.293 7.637 1.776 1.00 87.12 71 GLN A O 1
ATOM 546 N N . MET A 1 72 ? -6.779 6.496 3.648 1.00 86.62 72 MET A N 1
ATOM 547 C CA . MET A 1 72 ? -5.902 5.359 3.349 1.00 86.62 72 MET A CA 1
ATOM 548 C C . MET A 1 72 ? -6.323 4.613 2.079 1.00 86.62 72 MET A C 1
ATOM 550 O O . MET A 1 72 ? -5.470 4.346 1.237 1.00 86.62 72 MET A O 1
ATOM 554 N N . LYS A 1 73 ? -7.620 4.337 1.883 1.00 88.12 73 LYS A N 1
ATOM 555 C CA . LYS A 1 73 ? -8.147 3.703 0.659 1.00 88.12 73 LYS A CA 1
ATOM 556 C C . LYS A 1 73 ? -7.865 4.539 -0.589 1.00 88.12 73 LYS A C 1
ATOM 558 O O . LYS A 1 73 ? -7.419 4.006 -1.608 1.00 88.12 73 LYS A O 1
ATOM 563 N N . SER A 1 74 ? -8.084 5.852 -0.499 1.00 89.75 74 SER A N 1
ATOM 564 C CA . SER A 1 74 ? -7.790 6.783 -1.594 1.00 89.75 74 SER A CA 1
ATOM 565 C C . SER A 1 74 ? -6.297 6.781 -1.942 1.00 89.75 74 SER A C 1
ATOM 567 O O . SER A 1 74 ? -5.925 6.569 -3.098 1.00 89.75 74 SER A O 1
ATOM 569 N N . LYS A 1 75 ? -5.423 6.891 -0.931 1.00 88.62 75 LYS A N 1
ATOM 570 C CA . LYS A 1 75 ? -3.966 6.819 -1.116 1.00 88.62 75 LYS A CA 1
ATOM 571 C C . LYS A 1 75 ? -3.524 5.473 -1.689 1.00 88.62 75 LYS A C 1
ATOM 573 O O . LYS A 1 75 ? -2.714 5.459 -2.605 1.00 88.62 75 LYS A O 1
ATOM 578 N N . LEU A 1 76 ? -4.076 4.354 -1.218 1.00 87.94 76 LEU A N 1
ATOM 579 C CA . LEU A 1 76 ? -3.743 3.021 -1.727 1.00 87.94 76 LEU A CA 1
ATOM 580 C C . LEU A 1 76 ? -4.109 2.872 -3.210 1.00 87.94 76 LEU A C 1
ATOM 582 O O . LEU A 1 76 ? -3.336 2.311 -3.986 1.00 87.94 76 LEU A O 1
ATOM 586 N N . THR A 1 77 ? -5.256 3.416 -3.616 1.00 89.62 77 THR A N 1
ATOM 587 C CA . THR A 1 77 ? -5.697 3.428 -5.018 1.00 89.62 77 THR A CA 1
ATOM 588 C C . THR A 1 77 ? -4.778 4.288 -5.886 1.00 89.62 77 THR A C 1
ATOM 590 O O . THR A 1 77 ? -4.350 3.848 -6.954 1.00 89.62 77 THR A O 1
ATOM 593 N N . ALA A 1 78 ? -4.407 5.479 -5.408 1.00 89.12 78 ALA A N 1
ATOM 594 C CA . ALA A 1 78 ? -3.446 6.338 -6.093 1.00 89.12 78 ALA A CA 1
ATOM 595 C C . ALA A 1 78 ? -2.076 5.652 -6.241 1.00 89.12 78 ALA A C 1
ATOM 597 O O . ALA A 1 78 ? -1.511 5.643 -7.333 1.00 89.12 78 ALA A O 1
ATOM 598 N N . THR A 1 79 ? -1.579 4.999 -5.186 1.00 86.38 79 THR A N 1
ATOM 599 C CA . THR A 1 79 ? -0.326 4.231 -5.222 1.00 86.38 79 THR A CA 1
ATOM 600 C C . THR A 1 79 ? -0.401 3.081 -6.224 1.00 86.38 79 THR A C 1
ATOM 602 O O . THR A 1 79 ? 0.531 2.908 -7.005 1.00 86.38 79 THR A O 1
ATOM 605 N N . LYS A 1 80 ? -1.511 2.325 -6.270 1.00 86.25 80 LYS A N 1
ATOM 606 C CA . LYS A 1 80 ? -1.741 1.280 -7.288 1.00 86.25 80 LYS A CA 1
ATOM 607 C C . LYS A 1 80 ? -1.570 1.855 -8.697 1.00 86.25 80 LYS A C 1
ATOM 609 O O . LYS A 1 80 ? -0.795 1.323 -9.486 1.00 86.25 80 LYS A O 1
ATOM 614 N N . GLN A 1 81 ? -2.225 2.977 -8.991 1.00 87.50 81 GLN A N 1
ATOM 615 C CA . GLN A 1 81 ? -2.125 3.630 -10.298 1.00 87.50 81 GLN A CA 1
ATOM 616 C C . GLN A 1 81 ? -0.732 4.196 -10.595 1.00 87.50 81 GLN A C 1
ATOM 618 O O . GLN A 1 81 ? -0.294 4.149 -11.741 1.00 87.50 81 GLN A O 1
ATOM 623 N N . GLN A 1 82 ? -0.034 4.740 -9.597 1.00 85.31 82 GLN A N 1
ATOM 624 C CA . GLN A 1 82 ? 1.324 5.255 -9.771 1.00 85.31 82 GLN A CA 1
ATOM 625 C C . GLN A 1 82 ? 2.318 4.133 -10.054 1.00 85.31 82 GLN A C 1
ATOM 627 O O . GLN A 1 82 ? 3.101 4.258 -10.988 1.00 85.31 82 GLN A O 1
ATOM 632 N N . ILE A 1 83 ? 2.255 3.023 -9.314 1.00 83.44 83 ILE A N 1
ATOM 633 C CA . ILE A 1 83 ? 3.144 1.875 -9.526 1.00 83.44 83 ILE A CA 1
ATOM 634 C C . ILE A 1 83 ? 2.941 1.293 -10.925 1.00 83.44 83 ILE A C 1
ATOM 636 O O . ILE A 1 83 ? 3.921 1.030 -11.611 1.00 83.44 83 ILE A O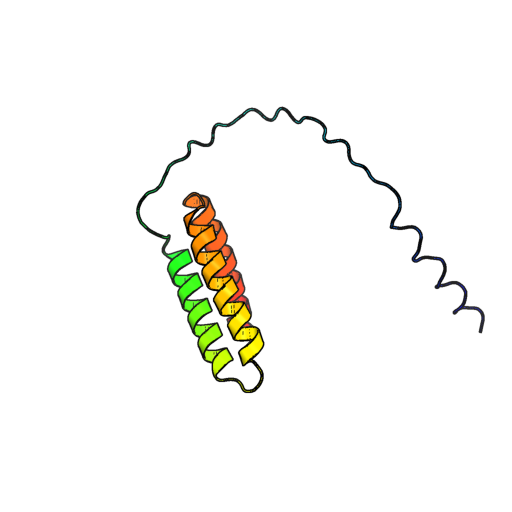 1
ATOM 640 N N . LEU A 1 84 ? 1.701 1.210 -11.415 1.00 83.06 84 LEU A N 1
ATOM 641 C CA . LEU A 1 84 ? 1.420 0.765 -12.786 1.00 83.06 84 LEU A CA 1
ATOM 642 C C . LEU A 1 84 ? 2.064 1.642 -13.877 1.00 83.06 84 LEU A C 1
ATOM 644 O O . LEU A 1 84 ? 2.241 1.170 -14.995 1.00 83.06 84 LEU A O 1
ATOM 648 N N . LYS A 1 85 ? 2.424 2.896 -13.571 1.00 84.56 85 LYS A N 1
ATOM 649 C CA . LYS A 1 85 ? 3.115 3.811 -14.498 1.00 84.56 85 LYS A CA 1
ATOM 650 C C . LYS A 1 85 ? 4.645 3.698 -14.441 1.00 84.56 85 LYS A C 1
ATOM 652 O O . LYS A 1 85 ? 5.310 4.296 -15.283 1.00 84.56 85 LYS A O 1
ATOM 657 N N . LEU A 1 86 ? 5.195 2.987 -13.453 1.00 82.88 86 LEU A N 1
ATOM 658 C CA . LEU A 1 86 ? 6.636 2.782 -13.273 1.00 82.88 86 LEU A CA 1
ATOM 659 C C . LEU A 1 86 ? 7.124 1.542 -14.026 1.00 82.88 86 LEU A C 1
ATOM 661 O O . LEU A 1 86 ? 6.360 0.602 -14.240 1.00 82.88 86 LEU A O 1
ATOM 665 N N . ASP A 1 87 ? 8.415 1.509 -14.356 1.00 85.38 87 ASP A N 1
ATOM 666 C CA . ASP A 1 87 ? 9.061 0.325 -14.926 1.00 85.38 87 ASP A CA 1
ATOM 667 C C . ASP A 1 87 ? 9.110 -0.829 -13.905 1.00 85.38 87 ASP A C 1
ATOM 669 O O . ASP A 1 87 ? 9.279 -0.608 -12.704 1.00 85.38 87 ASP A O 1
ATOM 673 N N . THR A 1 88 ? 9.008 -2.078 -14.369 1.00 80.25 88 THR A N 1
ATOM 674 C CA . THR A 1 88 ? 8.967 -3.297 -13.531 1.00 80.25 88 THR A CA 1
ATOM 675 C C . THR A 1 88 ? 10.016 -3.377 -12.410 1.00 80.25 88 THR A C 1
ATOM 677 O O . THR A 1 88 ? 9.612 -3.635 -11.275 1.00 80.25 88 THR A O 1
ATOM 680 N N . PRO A 1 89 ? 11.322 -3.112 -12.628 1.00 83.19 89 PRO A N 1
ATOM 681 C CA . PRO A 1 89 ? 12.300 -3.163 -11.531 1.00 83.19 89 PRO A CA 1
ATOM 682 C C . PRO A 1 89 ? 12.017 -2.116 -10.439 1.00 83.19 89 PRO A C 1
ATOM 684 O O . PRO A 1 89 ? 12.264 -2.329 -9.250 1.00 83.19 89 PRO A O 1
ATOM 687 N N . MET A 1 90 ? 11.456 -0.971 -10.827 1.00 83.69 90 MET A N 1
ATOM 688 C CA . MET A 1 90 ? 11.068 0.094 -9.908 1.00 83.69 90 MET A CA 1
ATOM 689 C C . MET A 1 90 ? 9.755 -0.234 -9.183 1.00 83.69 90 MET A C 1
ATOM 691 O O . MET A 1 90 ? 9.611 0.110 -8.005 1.00 83.69 90 MET A O 1
ATOM 695 N N . GLN A 1 91 ? 8.837 -0.951 -9.841 1.00 81.94 91 GLN A N 1
ATOM 696 C CA . GLN A 1 91 ? 7.650 -1.535 -9.211 1.00 81.94 91 GLN A CA 1
ATOM 697 C C . GLN A 1 91 ? 8.053 -2.525 -8.115 1.00 81.94 91 GLN A C 1
ATOM 699 O O . GLN A 1 91 ? 7.647 -2.341 -6.970 1.00 81.94 91 GLN A O 1
ATOM 704 N N . GLU A 1 92 ? 8.903 -3.511 -8.424 1.00 84.19 92 GLU A N 1
ATOM 705 C CA . GLU A 1 92 ? 9.374 -4.506 -7.449 1.00 84.19 92 GLU A CA 1
ATOM 706 C C . GLU A 1 92 ? 10.015 -3.838 -6.236 1.00 84.19 92 GLU A C 1
ATOM 708 O O . GLU A 1 92 ? 9.578 -4.065 -5.110 1.00 84.19 92 GLU A O 1
ATOM 713 N N . LYS A 1 93 ? 10.969 -2.924 -6.454 1.00 87.75 93 LYS A N 1
ATOM 714 C CA . LYS A 1 93 ? 11.644 -2.202 -5.366 1.00 87.75 93 LYS A CA 1
ATOM 715 C C . LYS A 1 93 ? 10.683 -1.380 -4.504 1.00 87.75 93 LYS A C 1
ATOM 717 O O . LYS A 1 93 ? 10.853 -1.311 -3.286 1.00 87.75 93 LYS A O 1
ATOM 722 N N . SER A 1 94 ? 9.692 -0.731 -5.114 1.00 86.62 94 SER A N 1
ATOM 723 C CA . SER A 1 94 ? 8.707 0.066 -4.369 1.00 86.62 94 SER A CA 1
ATOM 724 C C . SER A 1 94 ? 7.796 -0.828 -3.531 1.00 86.62 94 SER A C 1
ATOM 726 O O . SER A 1 94 ? 7.529 -0.533 -2.365 1.00 86.62 94 SER A O 1
ATOM 728 N N . CYS A 1 95 ? 7.363 -1.949 -4.102 1.00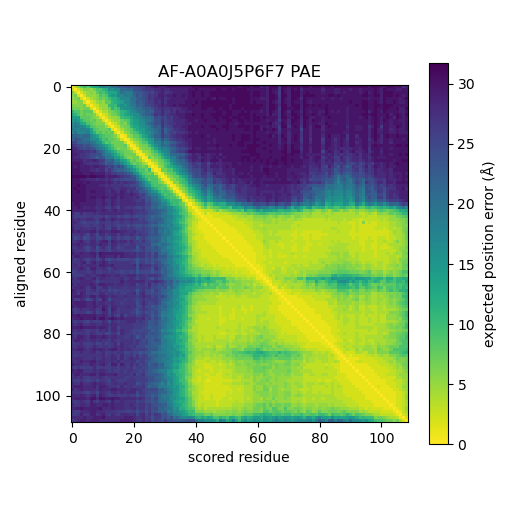 89.19 95 CYS A N 1
ATOM 729 C CA . CYS A 1 95 ? 6.476 -2.896 -3.445 1.00 89.19 95 CYS A CA 1
ATOM 730 C C . CYS A 1 95 ? 7.167 -3.710 -2.356 1.00 89.19 95 CYS A C 1
ATOM 732 O O . CYS A 1 95 ? 6.548 -3.997 -1.338 1.00 89.19 95 CYS A O 1
ATOM 734 N N . ASP A 1 96 ? 8.445 -4.031 -2.527 1.00 90.88 96 ASP A N 1
ATOM 735 C CA . ASP A 1 96 ? 9.252 -4.730 -1.530 1.00 90.88 96 ASP A CA 1
ATOM 736 C C . ASP A 1 96 ? 9.463 -3.877 -0.270 1.00 90.88 96 ASP A C 1
ATOM 738 O O . ASP A 1 96 ? 9.241 -4.324 0.860 1.00 90.88 96 ASP A O 1
ATOM 742 N N . LYS A 1 97 ? 9.763 -2.585 -0.463 1.00 88.62 97 LYS A N 1
ATOM 743 C CA . LYS A 1 97 ? 9.796 -1.606 0.633 1.00 88.62 97 LYS A CA 1
ATOM 744 C C . LYS A 1 97 ? 8.440 -1.479 1.323 1.00 88.62 97 LYS A C 1
ATOM 746 O O . LYS A 1 97 ? 8.381 -1.471 2.551 1.00 88.62 97 LYS A O 1
ATOM 751 N N . GLY A 1 98 ? 7.357 -1.406 0.548 1.00 87.88 98 GLY A N 1
ATOM 752 C CA . GLY A 1 98 ? 5.996 -1.354 1.082 1.00 87.88 98 GLY A CA 1
ATOM 753 C C . GLY A 1 98 ? 5.626 -2.605 1.882 1.00 87.88 98 GLY A C 1
ATOM 754 O O . GLY A 1 98 ? 5.090 -2.489 2.980 1.00 87.88 98 GLY A O 1
ATOM 755 N N . LEU A 1 99 ? 5.965 -3.796 1.383 1.00 90.62 99 LEU A N 1
ATOM 756 C CA . LEU A 1 99 ? 5.782 -5.065 2.092 1.00 90.62 99 LEU A CA 1
ATOM 757 C C . LEU A 1 99 ? 6.568 -5.103 3.396 1.00 90.62 99 LEU A C 1
ATOM 759 O O . LEU A 1 99 ? 6.030 -5.517 4.418 1.00 90.62 99 LEU A O 1
ATOM 763 N N . THR A 1 100 ? 7.823 -4.661 3.376 1.00 91.94 100 THR A N 1
ATOM 764 C CA . THR A 1 100 ? 8.665 -4.601 4.574 1.00 91.94 100 THR A CA 1
ATOM 765 C C . THR A 1 100 ? 8.054 -3.680 5.624 1.00 91.94 100 THR A C 1
ATOM 767 O O . THR A 1 100 ? 7.923 -4.082 6.778 1.00 91.94 100 THR A O 1
ATOM 770 N N . ALA A 1 101 ? 7.608 -2.487 5.226 1.00 87.81 101 ALA A N 1
ATOM 771 C CA . ALA A 1 101 ? 6.939 -1.552 6.124 1.00 87.81 101 ALA A CA 1
ATOM 772 C C . ALA A 1 101 ? 5.635 -2.136 6.695 1.00 87.81 101 ALA A C 1
ATOM 774 O O . ALA A 1 101 ? 5.416 -2.077 7.902 1.00 87.81 101 ALA A O 1
ATOM 775 N N . LEU A 1 102 ? 4.797 -2.764 5.862 1.00 87.50 102 LEU A N 1
ATOM 776 C CA . LEU A 1 102 ? 3.565 -3.420 6.316 1.00 87.50 102 LEU A CA 1
ATOM 777 C C . LEU A 1 102 ? 3.851 -4.571 7.289 1.00 87.50 102 LEU A C 1
ATOM 779 O O . LEU A 1 102 ? 3.195 -4.669 8.319 1.00 87.50 102 LEU A O 1
ATOM 783 N N . ASN A 1 103 ? 4.858 -5.403 7.013 1.00 87.81 103 ASN A N 1
ATOM 784 C CA . ASN A 1 103 ? 5.284 -6.474 7.918 1.00 87.81 103 ASN A CA 1
ATOM 785 C C . ASN A 1 103 ? 5.809 -5.931 9.254 1.00 87.81 103 ASN A C 1
ATOM 787 O O . ASN A 1 103 ? 5.604 -6.552 10.292 1.00 87.81 103 ASN A O 1
ATOM 791 N N . GLN A 1 104 ? 6.507 -4.793 9.247 1.00 87.25 104 GLN A N 1
ATOM 792 C CA . GLN A 1 104 ? 6.970 -4.146 10.476 1.00 87.25 104 GLN A CA 1
ATOM 793 C C . GLN A 1 104 ? 5.808 -3.592 11.300 1.00 87.25 104 GLN A C 1
ATOM 795 O O . GLN A 1 104 ? 5.831 -3.723 12.518 1.00 87.25 104 GLN A O 1
ATOM 800 N N . LEU A 1 105 ? 4.800 -3.006 10.649 1.00 83.50 105 LEU A N 1
ATOM 801 C CA . LEU A 1 105 ? 3.579 -2.552 11.316 1.00 83.50 105 LEU A CA 1
ATOM 802 C C . LEU A 1 105 ? 2.809 -3.728 11.924 1.00 83.50 105 LEU A C 1
ATOM 804 O O . LEU A 1 105 ? 2.432 -3.657 13.085 1.00 83.50 105 LEU A O 1
ATOM 808 N N . GLU A 1 106 ? 2.653 -4.822 11.175 1.00 77.56 106 GLU A N 1
ATOM 809 C CA . GLU A 1 106 ? 1.999 -6.051 11.644 1.00 77.56 106 GLU A CA 1
ATOM 810 C C . GLU A 1 106 ? 2.726 -6.659 12.855 1.00 77.56 106 GLU A C 1
ATOM 812 O O . GLU A 1 10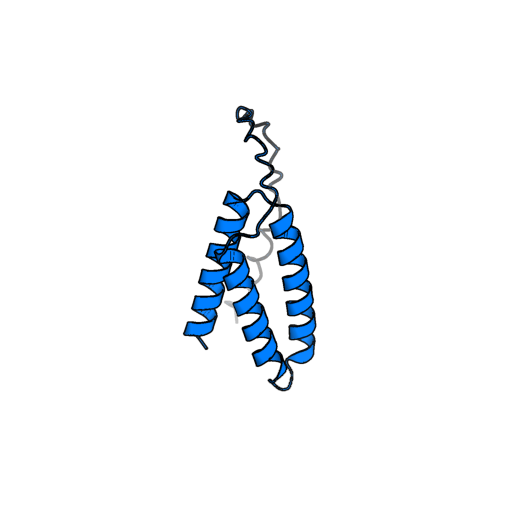6 ? 2.083 -7.063 13.812 1.00 77.56 106 GLU A O 1
ATOM 817 N N . LYS A 1 107 ? 4.067 -6.664 12.864 1.00 75.00 107 LYS A N 1
ATOM 818 C CA . LYS A 1 107 ? 4.872 -7.152 14.002 1.00 75.00 107 LYS A CA 1
ATOM 819 C C . LYS A 1 107 ? 4.827 -6.257 15.242 1.00 75.00 107 LYS A C 1
ATOM 821 O O . LYS A 1 107 ? 5.246 -6.698 16.308 1.00 75.00 107 LYS A O 1
ATOM 826 N N . LYS A 1 108 ? 4.454 -4.987 15.084 1.00 61.91 108 LYS A N 1
ATOM 827 C CA . LYS A 1 108 ? 4.459 -3.985 16.159 1.00 61.91 108 LYS A CA 1
ATOM 828 C C . LYS A 1 108 ? 3.060 -3.741 16.737 1.00 61.91 108 LYS A C 1
ATOM 830 O O . LYS A 1 108 ? 2.946 -2.965 17.684 1.00 61.91 108 LYS A O 1
ATOM 835 N N . SER A 1 109 ? 2.036 -4.348 16.139 1.00 50.22 109 SER A N 1
ATOM 836 C CA . SER A 1 109 ? 0.642 -4.287 16.574 1.00 50.22 109 SER A CA 1
ATOM 837 C C . SER A 1 109 ? 0.285 -5.471 17.460 1.00 50.22 109 SER A C 1
ATOM 839 O O . SER A 1 109 ? -0.709 -5.304 18.197 1.00 50.22 109 SER A O 1
#

Secondary structure (DSSP, 8-state):
--SSSSSGGGSSSSSS----------------------S---HHHHHHHHHHHHHHHHHHTSTT-HHHHHHHHHHHHHHHHHHHTS-HHHHHHHHHHHHHHHHHHHHH-

Radius of gyration: 22.49 Å; Cα contacts (8 Å, |Δi|>4): 47; chains: 1; bounding box: 41×46×59 Å

InterPro domains:
  IPR020493 Uncharacterised protein family HI0310 [PF17274] (41-108)

Mean predicted aligned error: 15.98 Å

Sequence (109 aa):
MKKLSLLLTALVAFLTFHSVAFAEIKTSSLAIAKTQSSGKLPKQCQQMFQKADKLIADAEKQPGTHTQIKQMKSKLTATKQQILKLDTPMQEKSCDKGLTALNQLEKKS

pLDDT: mean 72.25, std 18.17, range [41.66, 91.94]

Organism: NCBI:txid67855

Solvent-accessible surface area (backbone atoms only — not comparable to full-atom values): 6920 Å² total; per-residue (Å²): 143,70,76,73,75,68,66,72,77,74,75,76,79,84,83,72,86,82,86,76,77,84,74,85,75,86,68,78,82,74,76,71,73,83,65,79,77,82,84,73,84,49,70,52,39,55,51,28,50,52,51,50,53,48,55,46,56,57,44,56,74,40,89,90,33,58,71,61,42,57,52,49,55,52,50,52,53,51,49,54,57,52,43,72,74,46,52,64,74,59,32,44,56,52,18,48,53,48,34,52,51,51,53,51,52,63,74,72,107

Foldseek 3Di:
DPPVVVPVPPPPPPPDDDPDDPDPPPPDPPVPPPPVPPDDQDPLQVVLLVLLVVVLVVQCVDPPCVVVSVVSVVVSVVVVVVLNVDDRVVSNVVSNVSVVVSVVVVVVD

=== Feature glossary ===
The record interleaves many kinds of information about one protein. Here is each kind framed as the question it answers.

Q: What are the backbone torsion angles?
A: φ (phi) and ψ (psi) are the two rotatable backbone dihedrals per residue: φ is the C(i-1)–N–Cα–C torsion, ψ is the N–Cα–C–N(i+1) torsion, both in degrees on (−180°, 180°]. α-helical residues cluster near (−60°, −45°); β-strand residues near (−120°, +130°). A Ramachandran plot is simply a scatter of (φ, ψ) for every residue.

Q: What is the amino-acid chain?
A: This is the polypeptide sequence — one letter per residue, N-terminus first. Length ranges from a few dozen residues for small domains to over a thousand for large multi-domain proteins.

Q: How mobile is each atom in the crystal?
A: For experimental (PDB) structures, the B-factor (temperature factor) quantifies the positional spread of each atom in the crystal — a combination of thermal vibration and static disorder — in units of Å². High B-factors mark flexible loops or poorly resolved regions; low B-factors mark the rigid, well-ordered core.

Q: Are the domains correctly placed relative to each other?
A: Predicted Aligned Error (PAE) is an AlphaFold confidence matrix: entry (i, j) is the expected error in the position of residue j, in ångströms, when the prediction is superimposed on the true structure at residue i. Low PAE within a block of residues means that block is internally rigid and well-predicted; high PAE between two blocks means their relative placement is uncertain even if each block individually is confident.

Q: How confident is the AlphaFold model at each residue?
A: pLDDT is the predicted lDDT-Cα score: AlphaFold's confidence that the local environment of each residue (all inter-atomic distances within 15 Å) is correctly placed. It is a per-residue number between 0 and 100, with higher meaning more reliable.

Q: What family and function is it annotated with?
A: Functional annotations link the protein to curated databases. InterPro entries identify conserved domains and families by matching the sequence against member-database signatures (Pfam, PROSITE, CDD, …). Gene Ontology (GO) terms describe molecular function, biological process, and cellular component in a controlled vocabulary. CATH places the structure in a hierarchical fold classification (Class/Architecture/Topology/Homologous-superfamily). The organism is the source species.

Q: How big and how compact is the whole molecule?
A: Three whole-structure scalars: the radius of gyration (RMS distance of Cα from centroid, in Å), the count of Cα–Cα contacts (pairs closer than 8 Å and separated by more than four residues in sequence — i.e. tertiary, not local, contacts), and the bounding-box dimensions. Together they distinguish compact globular folds from extended fibres or disordered chains.

Q: What known structures does this most resemble?
A: The Foldseek neighbor list gives the closest experimentally determined structures in the PDB, ranked by structural alignment. TM-score near 1 means near-identical fold; near 0.3 means only rough topology match. This is how one finds what a novel AlphaFold prediction most resembles in the solved-structure universe.

Q: Which residues are buried vs exposed?
A: SASA measures how much of the protein is reachable by solvent. It is computed by rolling a water-sized probe over the atomic surface and summing the exposed area (Å²). Per-residue SASA distinguishes core (buried, low SASA) from surface (exposed, high SASA) residues; total SASA is a whole-molecule size measure.

Q: Which residues are in helices, strands, or loops?
A: Eight-state secondary structure (DSSP): H is the canonical α-helix, G the tighter 3₁₀-helix, I the wider π-helix; E/B are β-structure, T and S are turns and bends, and '-' is everything else. DSSP derives these from the pattern of main-chain N–H···O=C hydrogen bonds, not from the sequence.

Q: Where is each backbone atom in 3D?
A: Structure coordinates are given as an mmCIF _atom_site loop: one row per atom with element, residue name, chain id, sequence number, and x/y/z position in Å. Only the four main-chain atoms per residue are included here; side chains are omitted to keep the record compact.

Q: What if only a Cα trace is available?
A: Three-state secondary structure (P-SEA) collapses the eight DSSP classes into helix (a), strand (b), and coil (c). P-SEA assigns these from Cα geometry alone — distances and angles — without requiring backbone oxygens, so it works on any Cα trace.

Q: What do the rendered images show?
A: The six renders are orthographic views along the three Cartesian axes in both directions. Representation (cartoon, sticks, or surface) and color scheme (sequence-rainbow or by-chain) vary across proteins so the training set covers all the common visualization conventions.

Q: What does the local fold look like, residue by residue?
A: Foldseek's 3Di representation compresses backbone geometry into a per-residue letter drawn from a learned twenty-state alphabet. It captures the tertiary interaction pattern around each residue — which residues are packed against it in space, regardless of where they are in sequence.

Q: What do the diagnostic plots show?
A: The contact map is a binary N×N matrix image: pixel (i, j) is dark where Cα_i and Cα_j are within 8 Å and |i−j|>4. Because the |i−j|>4 filter removes local helical contacts, off-diagonal stripes parallel to the main diagonal indicate parallel β-sheets; stripes perpendicular to it indicate antiparallel β-sheets. The Ramachandran plot scatters every residue's (φ, ψ) pair against the sterically allowed regions. The PAE heatmap renders the predicted-aligned-error matrix.